Protein AF-A0A058ZVI4-F1 (afdb_monomer)

Structure (mmCIF, N/CA/C/O backbone):
data_AF-A0A058ZVI4-F1
#
_entry.id   AF-A0A058ZVI4-F1
#
loop_
_atom_site.group_PDB
_atom_site.id
_atom_site.type_symbol
_atom_site.label_atom_id
_atom_site.label_alt_id
_atom_site.label_comp_id
_atom_site.label_asym_id
_atom_site.label_entity_id
_atom_site.label_seq_id
_atom_site.pdbx_PDB_ins_code
_atom_site.Cartn_x
_atom_site.Cartn_y
_atom_site.Cartn_z
_atom_site.occupancy
_atom_site.B_iso_or_equiv
_atom_site.auth_seq_id
_atom_site.auth_comp_id
_atom_site.auth_asym_id
_atom_site.auth_atom_id
_atom_site.pdbx_PDB_model_num
ATOM 1 N N . MET A 1 1 ? 33.088 7.741 40.196 1.00 39.22 1 MET A N 1
ATOM 2 C CA . MET A 1 1 ? 31.764 7.550 40.827 1.00 39.22 1 MET A CA 1
ATOM 3 C C . MET A 1 1 ? 30.792 8.451 40.077 1.00 39.22 1 MET A C 1
ATOM 5 O O . MET A 1 1 ? 30.882 9.663 40.206 1.00 39.22 1 MET A O 1
ATOM 9 N N . ARG A 1 2 ? 30.024 7.884 39.138 1.00 49.28 2 ARG A N 1
ATOM 10 C CA . ARG A 1 2 ? 29.161 8.634 38.211 1.00 49.28 2 ARG A CA 1
ATOM 11 C C . ARG A 1 2 ? 27.837 8.953 38.908 1.00 49.28 2 ARG A C 1
ATOM 13 O O . ARG A 1 2 ? 27.132 8.035 39.312 1.00 49.28 2 ARG A O 1
ATOM 20 N N . PHE A 1 3 ? 27.565 10.244 39.071 1.00 47.72 3 PHE A N 1
ATOM 21 C CA . PHE A 1 3 ? 26.339 10.792 39.643 1.00 47.72 3 PHE A CA 1
ATOM 22 C C . PHE A 1 3 ? 25.110 10.356 38.832 1.00 47.72 3 PHE A C 1
ATOM 24 O O . PHE A 1 3 ? 25.103 10.447 37.605 1.00 47.72 3 PHE A O 1
ATOM 31 N N . GLY A 1 4 ? 24.102 9.846 39.542 1.00 47.41 4 GLY A N 1
ATOM 32 C CA . GLY A 1 4 ? 22.854 9.335 38.990 1.00 47.41 4 GLY A CA 1
ATOM 33 C C . GLY A 1 4 ? 22.025 10.418 38.305 1.00 47.41 4 GLY A C 1
ATOM 34 O O . GLY A 1 4 ? 21.763 11.474 38.876 1.00 47.41 4 GLY A O 1
ATOM 35 N N . SER A 1 5 ? 21.592 10.121 37.080 1.00 52.34 5 SER A N 1
ATOM 36 C CA . SER A 1 5 ? 20.546 10.864 36.385 1.00 52.34 5 SER A CA 1
ATOM 37 C C . SER A 1 5 ? 19.195 10.245 36.745 1.00 52.34 5 SER A C 1
ATOM 39 O O . SER A 1 5 ? 18.907 9.092 36.425 1.00 52.34 5 SER A O 1
ATOM 41 N N . LEU A 1 6 ? 18.409 11.019 37.489 1.00 52.84 6 LEU A N 1
ATOM 42 C CA . LEU A 1 6 ? 17.075 10.727 38.003 1.00 52.84 6 LEU A CA 1
ATOM 43 C C . LEU A 1 6 ? 16.010 10.821 36.899 1.00 52.84 6 LEU A C 1
ATOM 45 O O . LEU A 1 6 ? 15.159 11.705 36.920 1.00 52.84 6 LEU A O 1
ATOM 49 N N . ILE A 1 7 ?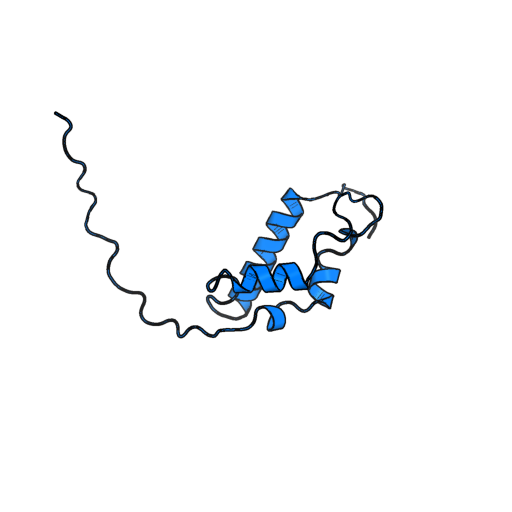 16.024 9.881 35.956 1.00 57.47 7 ILE A N 1
ATOM 50 C CA . ILE A 1 7 ? 14.890 9.649 35.053 1.00 57.47 7 ILE A CA 1
ATOM 51 C C . ILE A 1 7 ? 14.214 8.317 35.422 1.00 57.47 7 ILE A C 1
ATOM 53 O O . ILE A 1 7 ? 14.422 7.3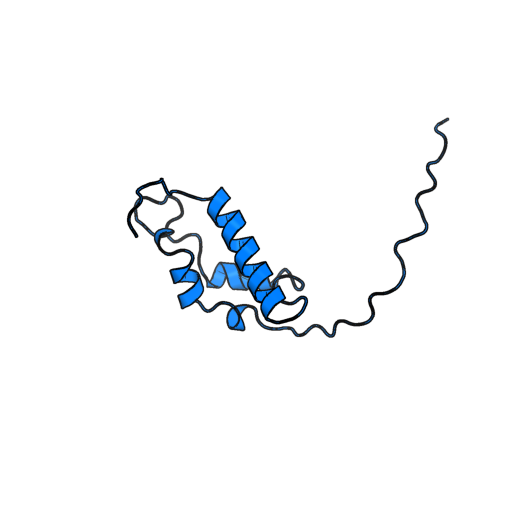19 34.734 1.00 57.47 7 ILE A O 1
ATOM 57 N N . PRO A 1 8 ? 13.423 8.253 36.513 1.00 50.09 8 PRO A N 1
ATOM 58 C CA . PRO A 1 8 ? 12.392 7.224 36.552 1.00 50.09 8 PRO A CA 1
ATOM 59 C C . PRO A 1 8 ? 11.107 7.726 37.227 1.00 50.09 8 PRO A C 1
ATOM 61 O O . PRO A 1 8 ? 10.855 7.325 38.355 1.00 50.09 8 PRO A O 1
ATOM 64 N N . LEU A 1 9 ? 10.287 8.593 36.604 1.00 53.06 9 LEU A N 1
ATOM 65 C CA . LEU A 1 9 ? 8.926 8.829 37.138 1.00 53.06 9 LEU A CA 1
ATOM 66 C C . LEU A 1 9 ? 7.906 9.566 36.242 1.00 53.06 9 LEU A C 1
ATOM 68 O O . LEU A 1 9 ? 7.160 10.393 36.757 1.00 53.06 9 LEU A O 1
ATOM 72 N N . LEU A 1 10 ? 7.803 9.311 34.931 1.00 50.94 10 LEU A N 1
ATOM 73 C CA . LEU A 1 10 ? 6.679 9.910 34.181 1.00 50.94 10 LEU A CA 1
ATOM 74 C C . LEU A 1 10 ? 6.247 9.169 32.909 1.00 50.94 10 LEU A C 1
ATOM 76 O O . LEU A 1 10 ? 6.130 9.795 31.868 1.00 50.94 10 LEU A O 1
ATOM 80 N N . LEU A 1 11 ? 5.998 7.858 32.958 1.00 49.81 11 LEU A N 1
ATOM 81 C CA . LEU A 1 11 ? 5.367 7.142 31.828 1.00 49.81 11 LEU A CA 1
ATOM 82 C C . LEU A 1 11 ? 4.486 5.961 32.290 1.00 49.81 11 LEU A C 1
ATOM 84 O O . LEU A 1 11 ? 4.468 4.893 31.689 1.00 49.81 11 LEU A O 1
ATOM 88 N N . LEU A 1 12 ? 3.733 6.153 33.377 1.00 56.47 12 LEU A N 1
ATOM 89 C CA . LEU A 1 12 ? 2.623 5.273 33.762 1.00 56.47 12 LEU A CA 1
ATOM 90 C C . LEU A 1 12 ? 1.438 6.119 34.241 1.00 56.47 12 LEU A C 1
ATOM 92 O O . LEU A 1 12 ? 1.301 6.371 35.432 1.00 56.47 12 LEU A O 1
ATOM 96 N N . ALA A 1 13 ? 0.609 6.578 33.301 1.00 48.31 13 ALA A N 1
ATOM 97 C CA . ALA A 1 13 ? -0.847 6.683 33.443 1.00 48.31 13 ALA A CA 1
ATOM 98 C C . ALA A 1 13 ? -1.464 7.316 32.186 1.00 48.31 13 ALA A C 1
ATOM 100 O O . ALA A 1 13 ? -0.936 8.275 31.633 1.00 48.31 13 ALA A O 1
ATOM 101 N N . SER A 1 14 ? -2.641 6.812 31.812 1.00 52.09 14 SER A N 1
ATOM 102 C CA . SER A 1 14 ? -3.620 7.402 30.887 1.00 52.09 14 SER A CA 1
ATOM 103 C C . SER A 1 14 ? -3.282 7.456 29.391 1.00 52.09 14 SER A C 1
ATOM 105 O O . SER A 1 14 ? -3.044 8.518 28.837 1.00 52.09 14 SER A O 1
ATOM 107 N N . VAL A 1 15 ? -3.511 6.335 28.701 1.00 49.88 15 VAL A N 1
ATOM 108 C CA . VAL A 1 15 ? -4.614 6.325 27.724 1.00 49.88 15 VAL A CA 1
ATOM 109 C C . VAL A 1 15 ? -5.502 5.112 27.992 1.00 49.88 15 VAL A C 1
ATOM 111 O O . VAL A 1 15 ? -5.126 3.961 27.784 1.00 49.88 15 VAL A O 1
ATOM 114 N N . LEU A 1 16 ? -6.673 5.397 28.560 1.00 51.62 16 LEU A N 1
ATOM 115 C CA . LEU A 1 16 ? -7.780 4.463 28.689 1.00 51.62 16 LEU A CA 1
ATOM 116 C C . LEU A 1 16 ? -8.199 4.004 27.290 1.00 51.62 16 LEU A C 1
ATOM 118 O O . LEU A 1 16 ? -8.429 4.837 26.420 1.00 51.62 16 LEU A O 1
ATOM 122 N N . GLY A 1 17 ? -8.330 2.687 27.131 1.00 48.06 17 GLY A N 1
ATOM 123 C CA . GLY A 1 17 ? -9.234 2.020 26.196 1.00 48.06 17 GLY A CA 1
ATOM 124 C C . GLY A 1 17 ? -9.580 2.768 24.912 1.00 48.06 17 GLY A C 1
ATOM 125 O O . GLY A 1 17 ? -10.717 3.202 24.744 1.00 48.06 17 GLY A O 1
ATOM 126 N N . ALA A 1 18 ? -8.658 2.790 23.952 1.00 50.34 18 ALA A N 1
ATOM 127 C CA . ALA A 1 18 ? -9.097 2.657 22.574 1.00 50.34 18 ALA A CA 1
ATOM 128 C C . ALA A 1 18 ? -9.537 1.197 22.434 1.00 50.34 18 ALA A C 1
ATOM 130 O O . ALA A 1 18 ? -8.703 0.293 22.390 1.00 50.34 18 ALA A O 1
ATOM 131 N N . ALA A 1 19 ? -10.850 0.954 22.469 1.00 45.47 19 ALA A N 1
ATOM 132 C CA . ALA A 1 19 ? -11.395 -0.298 21.974 1.00 45.47 19 ALA A CA 1
ATOM 133 C C . ALA A 1 19 ? -10.771 -0.509 20.595 1.00 45.47 19 ALA A C 1
ATOM 135 O O . ALA A 1 19 ? -10.979 0.315 19.702 1.00 45.47 19 ALA A O 1
ATOM 136 N N . ALA A 1 20 ? -9.934 -1.538 20.472 1.00 46.25 20 ALA A N 1
ATOM 137 C CA . ALA A 1 20 ? -9.336 -1.919 19.213 1.00 46.25 20 ALA A CA 1
ATOM 138 C C . ALA A 1 20 ? -10.492 -2.258 18.274 1.00 46.25 20 ALA A C 1
ATOM 140 O O . ALA A 1 20 ? -11.018 -3.369 18.278 1.00 46.25 20 ALA A O 1
ATOM 141 N N . GLN A 1 21 ? -10.929 -1.274 17.491 1.00 47.94 21 GLN A N 1
ATOM 142 C CA . GLN A 1 21 ? -11.552 -1.573 16.227 1.00 47.94 21 GLN A CA 1
ATOM 143 C C . GLN A 1 21 ? -10.440 -2.258 15.453 1.00 47.94 21 GLN A C 1
ATOM 145 O O . GLN A 1 21 ? -9.530 -1.603 14.948 1.00 47.94 21 GLN A O 1
ATOM 150 N N . SER A 1 22 ? -10.487 -3.588 15.402 1.00 51.22 22 SER A N 1
ATOM 151 C CA . SER A 1 22 ? -9.831 -4.366 14.361 1.00 51.22 22 SER A CA 1
ATOM 152 C C . SER A 1 22 ? -10.496 -3.984 13.037 1.00 51.22 22 SER A C 1
ATOM 154 O O . SER A 1 22 ? -11.276 -4.737 12.458 1.00 51.22 22 SER A O 1
ATOM 156 N N . GLY A 1 23 ? -10.304 -2.733 12.633 1.00 59.44 23 GLY A N 1
ATOM 157 C CA . GLY A 1 23 ? -10.707 -2.221 11.353 1.00 59.44 23 GLY A CA 1
ATOM 158 C C . GLY A 1 23 ? -9.714 -2.803 10.378 1.00 59.44 23 GLY A C 1
ATOM 159 O O . GLY A 1 23 ? -8.582 -2.333 10.307 1.00 59.44 23 GLY A O 1
ATOM 160 N N . ASP A 1 24 ? -10.140 -3.857 9.699 1.00 77.00 24 ASP A N 1
ATOM 161 C CA . ASP A 1 24 ? -9.351 -4.524 8.680 1.00 77.00 24 ASP A CA 1
ATOM 162 C C . ASP A 1 24 ? -8.812 -3.483 7.691 1.00 77.00 24 ASP A C 1
ATOM 164 O O . ASP A 1 24 ? -9.584 -2.720 7.102 1.00 77.00 24 ASP A O 1
ATOM 168 N N . ILE A 1 25 ? -7.488 -3.409 7.545 1.00 88.81 25 ILE A N 1
ATOM 169 C CA . ILE A 1 25 ? -6.827 -2.450 6.651 1.00 88.81 25 ILE A CA 1
ATOM 170 C C . ILE A 1 25 ? -7.340 -2.603 5.215 1.00 88.81 25 ILE A C 1
ATOM 172 O O . ILE A 1 25 ? -7.443 -1.604 4.502 1.00 88.81 25 ILE A O 1
ATOM 176 N N . GLY A 1 26 ? -7.753 -3.814 4.822 1.00 88.56 26 GLY A N 1
ATOM 177 C CA . GLY A 1 26 ? -8.355 -4.077 3.515 1.00 88.56 26 GLY A CA 1
ATOM 178 C C . GLY A 1 26 ? -9.624 -3.261 3.235 1.00 88.56 26 GLY A C 1
ATOM 179 O O . GLY A 1 26 ? -9.916 -2.953 2.083 1.00 88.56 26 GLY A O 1
ATOM 180 N N . SER A 1 27 ? -10.343 -2.817 4.274 1.00 91.31 27 SER A N 1
ATOM 181 C CA . SER A 1 27 ? -11.503 -1.921 4.131 1.00 91.31 27 SER A CA 1
ATOM 182 C C . SER A 1 27 ? -11.134 -0.463 3.823 1.00 91.31 27 SER A C 1
ATOM 184 O O . SER A 1 27 ? -11.976 0.299 3.348 1.00 91.31 27 SER A O 1
ATOM 186 N N . LEU A 1 28 ? -9.889 -0.057 4.095 1.00 94.88 28 LEU A N 1
ATOM 187 C CA . LEU A 1 28 ? -9.395 1.304 3.865 1.00 94.88 28 LEU A CA 1
ATOM 188 C C . LEU A 1 28 ? -8.630 1.443 2.550 1.00 94.88 28 LEU A C 1
ATOM 190 O O . LEU A 1 28 ? -8.653 2.517 1.949 1.00 94.88 28 LEU A O 1
ATOM 194 N N . ILE A 1 29 ? -7.955 0.375 2.127 1.00 96.31 29 ILE A N 1
ATOM 195 C CA . ILE A 1 29 ? -7.199 0.306 0.880 1.00 96.31 29 ILE A CA 1
ATOM 196 C C . ILE A 1 29 ? -7.531 -0.999 0.160 1.00 96.31 29 ILE A C 1
ATOM 198 O O . ILE A 1 29 ? -7.106 -2.083 0.560 1.00 96.31 29 ILE A O 1
ATOM 202 N N . SER A 1 30 ? -8.308 -0.888 -0.917 1.00 96.75 30 SER A N 1
ATOM 203 C CA . SER A 1 30 ? -8.603 -2.024 -1.787 1.00 96.75 30 SER A CA 1
ATOM 204 C C . SER A 1 30 ? -7.371 -2.414 -2.603 1.00 96.75 30 SER A C 1
ATOM 206 O O . SER A 1 30 ? -6.453 -1.614 -2.800 1.00 96.75 30 SER A O 1
ATOM 208 N N . GLN A 1 31 ? -7.369 -3.639 -3.126 1.00 97.19 31 GLN A N 1
ATOM 209 C CA . GLN A 1 31 ? -6.331 -4.093 -4.049 1.00 97.19 31 GLN A CA 1
ATOM 210 C C . GLN A 1 31 ? -6.237 -3.201 -5.295 1.00 97.19 31 GLN A C 1
ATOM 212 O O . GLN A 1 31 ? -5.132 -2.899 -5.742 1.00 97.19 31 GLN A O 1
ATOM 217 N N . ASP A 1 32 ? -7.375 -2.743 -5.823 1.00 97.94 32 ASP A N 1
ATOM 218 C CA . ASP A 1 32 ? -7.408 -1.831 -6.970 1.00 97.94 32 ASP A CA 1
ATOM 219 C C . ASP A 1 32 ? -6.743 -0.496 -6.638 1.00 97.94 32 ASP A C 1
ATOM 221 O O . ASP A 1 32 ? -5.870 -0.059 -7.381 1.00 97.94 32 ASP A O 1
ATOM 225 N N . LEU A 1 33 ? -7.060 0.100 -5.482 1.00 97.62 33 LEU A N 1
ATOM 226 C CA . LEU A 1 33 ? -6.429 1.346 -5.049 1.00 97.62 33 LEU A CA 1
ATOM 227 C C . LEU A 1 33 ? -4.930 1.158 -4.784 1.00 97.62 33 LEU A C 1
ATOM 229 O O . LEU A 1 33 ? -4.129 2.003 -5.161 1.00 97.62 33 LEU A O 1
ATOM 233 N N . PHE A 1 34 ? -4.522 0.039 -4.181 1.00 97.94 34 PHE A N 1
ATOM 234 C CA . PHE A 1 34 ? -3.106 -0.293 -4.006 1.00 97.94 34 PHE A CA 1
ATOM 235 C C . PHE A 1 34 ? -2.375 -0.393 -5.352 1.00 97.94 34 PHE A C 1
ATOM 237 O O . PHE A 1 34 ? -1.267 0.121 -5.506 1.00 97.94 34 PHE A O 1
ATOM 244 N N . ASN A 1 35 ? -3.001 -1.038 -6.340 1.00 97.31 35 ASN A N 1
ATOM 245 C CA . ASN A 1 35 ? -2.451 -1.151 -7.683 1.00 97.31 35 ASN A CA 1
ATOM 246 C C . ASN A 1 35 ? -2.407 0.194 -8.405 1.00 97.31 35 ASN A C 1
ATOM 248 O O . ASN A 1 35 ? -1.439 0.445 -9.109 1.00 97.31 35 ASN A O 1
ATOM 252 N N . GLU A 1 36 ? -3.407 1.049 -8.213 1.00 97.19 36 GLU A N 1
ATOM 253 C CA . GLU A 1 36 ? -3.450 2.397 -8.776 1.00 97.19 36 GLU A CA 1
ATOM 254 C C . GLU A 1 36 ? -2.367 3.295 -8.163 1.00 97.19 36 GLU A C 1
ATOM 256 O O . GLU A 1 36 ? -1.614 3.938 -8.889 1.00 97.19 36 GLU A O 1
ATOM 261 N N . MET A 1 37 ? -2.214 3.277 -6.835 1.00 96.19 37 MET A N 1
ATOM 262 C CA . MET A 1 37 ? -1.181 4.050 -6.135 1.00 96.19 37 MET A CA 1
ATOM 263 C C . MET A 1 37 ? 0.240 3.594 -6.493 1.00 96.19 37 MET A C 1
ATOM 265 O O . MET A 1 37 ? 1.159 4.409 -6.495 1.00 96.19 37 MET A O 1
ATOM 269 N N . LEU A 1 38 ? 0.433 2.306 -6.803 1.00 96.12 38 LEU A N 1
ATOM 270 C CA . LEU A 1 38 ? 1.727 1.715 -7.158 1.00 96.12 38 LEU A CA 1
ATOM 271 C C . LEU A 1 38 ? 1.712 1.121 -8.578 1.00 96.12 38 LEU A C 1
ATOM 273 O O . LEU A 1 38 ? 2.145 -0.021 -8.790 1.00 96.12 38 LEU A O 1
ATOM 277 N N . LYS A 1 39 ? 1.195 1.899 -9.535 1.00 96.19 39 LYS A N 1
ATOM 278 C CA . LYS A 1 39 ? 0.907 1.496 -10.922 1.00 96.19 39 LYS A CA 1
ATOM 279 C C . LYS A 1 39 ? 2.091 0.850 -11.642 1.00 96.19 39 LYS A C 1
ATOM 281 O O . LYS A 1 39 ? 1.965 -0.254 -12.162 1.00 96.19 39 LYS A O 1
ATOM 286 N N . HIS A 1 40 ? 3.253 1.495 -11.589 1.00 96.00 40 HIS A N 1
ATOM 287 C CA . HIS A 1 40 ? 4.448 1.111 -12.353 1.00 96.00 40 HIS A CA 1
ATOM 288 C C . HIS A 1 40 ? 5.366 0.112 -11.651 1.00 96.00 40 HIS A C 1
ATOM 290 O O . HIS A 1 40 ? 6.400 -0.273 -12.191 1.00 96.00 40 HIS A O 1
ATOM 296 N N . ARG A 1 41 ? 5.030 -0.339 -10.435 1.00 95.88 41 ARG A N 1
ATOM 297 C CA . ARG A 1 41 ? 5.945 -1.185 -9.642 1.00 95.88 41 ARG A CA 1
ATOM 298 C C . ARG A 1 41 ? 6.277 -2.527 -10.311 1.00 95.88 41 ARG A C 1
ATOM 300 O O . ARG A 1 41 ? 7.283 -3.145 -9.974 1.00 95.88 41 ARG A O 1
ATOM 307 N N . ASN A 1 42 ? 5.403 -2.982 -11.212 1.00 96.06 42 ASN A N 1
ATOM 308 C CA . ASN A 1 42 ? 5.506 -4.251 -11.932 1.00 96.06 42 ASN A CA 1
ATOM 309 C C . ASN A 1 42 ? 5.904 -4.068 -13.405 1.00 96.06 42 ASN A C 1
ATOM 311 O O . ASN A 1 42 ? 5.783 -5.004 -14.199 1.00 96.06 42 ASN A O 1
ATOM 315 N N . ASP A 1 43 ? 6.382 -2.885 -13.791 1.00 94.50 43 ASP A N 1
ATOM 316 C CA . ASP A 1 43 ? 6.917 -2.685 -15.133 1.00 94.50 43 ASP A CA 1
ATOM 317 C C . ASP A 1 43 ? 8.191 -3.526 -15.311 1.00 94.50 43 ASP A C 1
ATOM 319 O O . ASP A 1 43 ? 8.960 -3.750 -14.374 1.00 94.50 43 ASP A O 1
ATOM 323 N N . GLY A 1 44 ? 8.435 -4.025 -16.527 1.00 91.94 44 GLY A N 1
ATOM 324 C CA . GLY A 1 44 ? 9.550 -4.943 -16.810 1.00 91.94 44 GLY A CA 1
ATOM 325 C C . GLY A 1 44 ? 10.942 -4.365 -16.521 1.00 91.94 44 GLY A C 1
ATOM 326 O O . GLY A 1 44 ? 11.894 -5.116 -16.328 1.00 91.94 44 GLY A O 1
ATOM 327 N N . SER A 1 45 ? 11.060 -3.039 -16.467 1.00 90.38 45 SER A N 1
ATOM 328 C CA . SER A 1 45 ? 12.279 -2.314 -16.101 1.00 90.38 45 SER A CA 1
ATOM 329 C C . SER A 1 45 ? 12.533 -2.248 -14.591 1.00 90.38 45 SER A C 1
ATOM 331 O O . SER A 1 45 ? 13.638 -1.894 -14.182 1.00 90.38 45 SER A O 1
ATOM 333 N N . CYS A 1 46 ? 11.543 -2.571 -13.754 1.00 92.31 46 CYS A N 1
ATOM 334 C CA . CYS A 1 46 ? 11.682 -2.539 -12.304 1.00 92.31 46 CYS A CA 1
ATOM 335 C C . CYS A 1 46 ? 12.276 -3.862 -11.788 1.00 92.31 46 CYS A C 1
ATOM 337 O O . CYS A 1 46 ? 11.674 -4.919 -11.978 1.00 92.31 46 CYS A O 1
ATOM 339 N N . PRO A 1 47 ? 13.406 -3.843 -11.055 1.00 92.81 47 PRO A N 1
ATOM 340 C CA . PRO A 1 47 ? 13.983 -5.065 -10.487 1.00 92.81 47 PRO A CA 1
ATOM 341 C C . PRO A 1 47 ? 13.076 -5.719 -9.430 1.00 92.81 47 PRO A C 1
ATOM 343 O O . PRO A 1 47 ? 13.196 -6.912 -9.173 1.00 92.81 47 PRO A O 1
ATOM 346 N N . GLY A 1 48 ? 12.160 -4.948 -8.830 1.00 91.69 48 GLY A N 1
ATOM 347 C CA . GLY A 1 48 ? 11.153 -5.422 -7.877 1.00 91.69 48 GLY A CA 1
ATOM 348 C C . GLY A 1 48 ? 9.848 -5.919 -8.510 1.00 91.69 48 GLY A C 1
ATOM 349 O O . GLY A 1 48 ? 8.863 -6.076 -7.789 1.00 91.69 48 GLY A O 1
ATOM 350 N N . ASN A 1 49 ? 9.806 -6.135 -9.828 1.00 94.56 49 ASN A N 1
ATOM 351 C CA . ASN A 1 49 ? 8.601 -6.580 -10.523 1.00 94.56 49 ASN A CA 1
ATOM 352 C C . ASN A 1 49 ? 8.050 -7.885 -9.917 1.00 94.56 49 ASN A C 1
ATOM 354 O O . ASN A 1 49 ? 8.749 -8.895 -9.836 1.00 94.56 49 ASN A O 1
ATOM 358 N N . GLY A 1 50 ? 6.794 -7.846 -9.468 1.00 94.75 50 GLY A N 1
ATOM 359 C CA . GLY A 1 50 ? 6.094 -8.969 -8.847 1.00 94.75 50 GLY A CA 1
ATOM 360 C C . GLY A 1 50 ? 6.423 -9.190 -7.368 1.00 94.75 50 GLY A C 1
ATOM 361 O O . GLY A 1 50 ? 5.802 -10.044 -6.740 1.00 94.75 50 GLY A O 1
ATOM 362 N N . PHE A 1 51 ? 7.353 -8.426 -6.786 1.00 97.12 51 PHE A N 1
ATOM 363 C CA . PHE A 1 51 ? 7.773 -8.597 -5.392 1.00 97.12 51 PHE A CA 1
ATOM 364 C C . PHE A 1 51 ? 6.779 -7.980 -4.396 1.00 97.12 51 PHE A C 1
ATOM 366 O O . PHE A 1 51 ? 6.424 -8.597 -3.394 1.00 97.12 51 PHE A O 1
ATOM 373 N N . TYR A 1 52 ? 6.293 -6.767 -4.676 1.00 96.25 52 TYR A N 1
ATOM 374 C CA . TYR A 1 52 ? 5.374 -6.041 -3.794 1.00 96.25 52 TYR A CA 1
ATOM 375 C C . TYR A 1 52 ? 3.910 -6.375 -4.121 1.00 96.25 52 TYR A C 1
ATOM 377 O O . TYR A 1 52 ? 3.264 -5.713 -4.943 1.00 96.25 52 TYR A O 1
ATOM 385 N N . THR A 1 53 ? 3.375 -7.421 -3.490 1.00 97.88 53 THR A N 1
ATOM 386 C CA . THR A 1 53 ? 1.977 -7.849 -3.665 1.00 97.88 53 THR A CA 1
ATOM 387 C C . THR A 1 53 ? 1.050 -7.237 -2.613 1.00 97.88 53 THR A C 1
ATOM 389 O O . THR A 1 53 ? 1.469 -6.913 -1.500 1.00 97.88 53 THR A O 1
ATOM 392 N N . TYR A 1 54 ? -0.231 -7.091 -2.963 1.00 97.75 54 TYR A N 1
ATOM 393 C CA . TYR A 1 54 ? -1.254 -6.614 -2.028 1.00 97.75 54 TYR A CA 1
ATOM 394 C C . TYR A 1 54 ? -1.409 -7.566 -0.834 1.00 97.75 54 TYR A C 1
ATOM 396 O O . TYR A 1 54 ? -1.411 -7.124 0.310 1.00 97.75 54 TYR A O 1
ATOM 404 N N . ASP A 1 55 ? -1.429 -8.876 -1.081 1.00 97.00 55 ASP A N 1
ATOM 405 C CA . ASP A 1 55 ? -1.560 -9.880 -0.021 1.00 97.00 55 ASP A CA 1
ATOM 406 C C . ASP A 1 55 ? -0.391 -9.831 0.970 1.00 97.00 55 ASP A C 1
ATOM 408 O O . ASP A 1 55 ? -0.596 -9.953 2.180 1.00 97.00 55 ASP A O 1
ATOM 412 N N . ALA A 1 56 ? 0.834 -9.599 0.480 1.00 97.56 56 ALA A N 1
ATOM 413 C CA . ALA A 1 56 ? 2.001 -9.417 1.339 1.00 97.56 56 ALA A CA 1
ATOM 414 C C . ALA A 1 56 ? 1.877 -8.145 2.188 1.00 97.56 56 ALA A C 1
ATOM 416 O O . ALA A 1 56 ? 2.186 -8.177 3.379 1.00 97.56 56 ALA A O 1
ATOM 417 N N . PHE A 1 57 ? 1.378 -7.050 1.605 1.00 97.19 57 PHE A N 1
ATOM 418 C CA . PHE A 1 57 ? 1.094 -5.818 2.339 1.00 97.19 57 PHE A CA 1
ATOM 419 C C . PHE A 1 57 ? 0.050 -6.038 3.446 1.00 97.19 57 PHE A C 1
ATOM 421 O O . PHE A 1 57 ? 0.313 -5.683 4.593 1.00 97.19 57 PHE A O 1
ATOM 428 N N . ILE A 1 58 ? -1.087 -6.678 3.147 1.00 95.75 58 ILE A N 1
ATOM 429 C CA . ILE A 1 58 ? -2.135 -6.968 4.140 1.0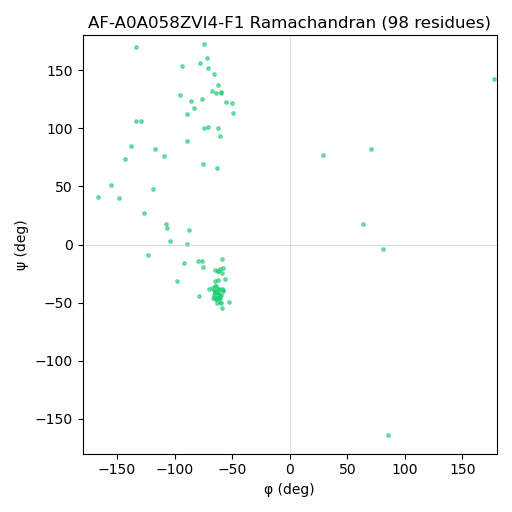0 95.75 58 ILE A CA 1
ATOM 430 C C . ILE A 1 58 ? -1.614 -7.891 5.248 1.00 95.75 58 ILE A C 1
ATOM 432 O O . ILE A 1 58 ? -1.801 -7.600 6.429 1.00 95.75 58 ILE A O 1
ATOM 436 N N . THR A 1 59 ? -0.906 -8.962 4.886 1.00 95.69 59 THR A N 1
ATOM 437 C CA . THR A 1 59 ? -0.322 -9.909 5.851 1.00 95.69 59 THR A CA 1
ATOM 438 C C . THR A 1 59 ? 0.673 -9.213 6.785 1.00 95.69 59 THR A C 1
ATOM 440 O O . THR A 1 59 ? 0.647 -9.417 8.001 1.00 95.69 59 THR A O 1
ATOM 443 N N . ALA A 1 60 ? 1.539 -8.352 6.239 1.00 95.69 60 ALA A N 1
ATOM 444 C CA . ALA A 1 60 ? 2.481 -7.579 7.040 1.00 95.69 60 ALA A CA 1
ATOM 445 C C . ALA A 1 60 ? 1.748 -6.592 7.957 1.00 95.69 60 ALA A C 1
ATOM 447 O O . ALA A 1 60 ? 2.027 -6.548 9.152 1.00 95.69 60 ALA A O 1
ATOM 448 N N . ALA A 1 61 ? 0.770 -5.855 7.429 1.00 94.56 61 ALA A N 1
ATOM 449 C CA . ALA A 1 61 ? -0.015 -4.880 8.177 1.00 94.56 61 ALA A CA 1
ATOM 450 C C . ALA A 1 61 ? -0.746 -5.501 9.381 1.00 94.56 61 ALA A C 1
ATOM 452 O O . ALA A 1 61 ? -0.740 -4.928 10.468 1.00 94.56 61 ALA A O 1
ATOM 453 N N . GLN A 1 62 ? -1.292 -6.711 9.228 1.00 91.50 62 GLN A N 1
ATOM 454 C CA . GLN A 1 62 ? -1.938 -7.458 10.316 1.00 91.50 62 GLN A CA 1
ATOM 455 C C . GLN A 1 62 ? -0.985 -7.801 11.474 1.00 91.50 62 GLN A C 1
ATOM 457 O O . GLN A 1 62 ? -1.436 -7.991 12.603 1.00 91.50 62 GLN A O 1
ATOM 462 N N . SER A 1 63 ? 0.328 -7.834 11.228 1.00 94.62 63 SER A N 1
ATOM 463 C CA . SER A 1 63 ? 1.334 -8.043 12.279 1.00 94.62 63 SER A CA 1
ATOM 464 C C . SER A 1 63 ? 1.573 -6.793 13.140 1.00 94.62 63 SER A C 1
ATOM 466 O O . SER A 1 63 ? 2.145 -6.896 14.225 1.00 94.62 63 SER A O 1
ATOM 468 N N . PHE A 1 64 ? 1.110 -5.616 12.702 1.00 93.38 64 PHE A N 1
ATOM 469 C CA . PHE A 1 64 ? 1.261 -4.341 13.405 1.00 93.38 64 PHE A CA 1
ATOM 470 C C . PHE A 1 64 ? -0.109 -3.779 13.784 1.00 93.38 64 PHE A C 1
ATOM 472 O O . PHE A 1 64 ? -0.637 -2.892 13.125 1.00 93.38 64 PHE A O 1
ATOM 479 N N . GLY A 1 65 ? -0.682 -4.257 14.892 1.00 89.56 65 GLY A N 1
ATOM 480 C CA . GLY A 1 65 ? -2.065 -3.940 15.280 1.00 89.56 65 GLY A CA 1
ATOM 481 C C . GLY A 1 65 ? -2.412 -2.454 15.480 1.00 89.56 65 GLY A C 1
ATOM 482 O O . GLY A 1 65 ? -3.594 -2.136 15.569 1.00 89.56 65 GLY A O 1
ATOM 483 N N . GLY A 1 66 ? -1.424 -1.552 15.555 1.00 91.38 66 GLY A N 1
ATOM 484 C CA . GLY A 1 66 ? -1.633 -0.096 15.608 1.00 91.38 66 GLY A CA 1
ATOM 485 C C . GLY A 1 66 ? -1.632 0.611 14.245 1.00 91.38 66 GLY A C 1
ATOM 486 O O . GLY A 1 66 ? -2.092 1.750 14.165 1.00 91.38 66 GLY A O 1
ATOM 487 N N . PHE A 1 67 ? -1.128 -0.047 13.197 1.00 94.69 67 PHE A N 1
ATOM 488 C CA . PHE A 1 67 ? -1.018 0.516 11.855 1.00 94.69 67 PHE A CA 1
ATOM 489 C C . PHE A 1 67 ? -2.384 0.524 11.168 1.00 94.69 67 PHE A C 1
ATOM 491 O O . PHE A 1 67 ? -3.043 -0.510 11.079 1.00 94.69 67 PHE A O 1
ATOM 498 N N . GLY A 1 68 ? -2.829 1.688 10.692 1.00 92.56 68 GLY A N 1
ATOM 499 C CA . GLY A 1 68 ? -4.092 1.845 9.967 1.00 92.56 68 GLY A CA 1
ATOM 500 C C . GLY A 1 68 ? -5.336 1.515 10.798 1.00 92.56 68 GLY A C 1
ATOM 501 O O . GLY A 1 68 ? -6.416 1.307 10.238 1.00 92.56 68 GLY A O 1
ATOM 502 N N . THR A 1 69 ? -5.217 1.479 12.126 1.00 92.44 69 THR A N 1
ATOM 503 C CA . THR A 1 69 ? -6.299 1.198 13.091 1.00 92.44 69 THR A CA 1
ATOM 504 C C . THR A 1 69 ? -6.486 2.323 14.113 1.00 92.44 69 THR A C 1
ATOM 506 O O . THR A 1 69 ? -7.474 2.326 14.848 1.00 92.44 69 THR A O 1
ATOM 509 N N . THR A 1 70 ? -5.580 3.306 14.143 1.00 89.62 70 THR A N 1
ATOM 510 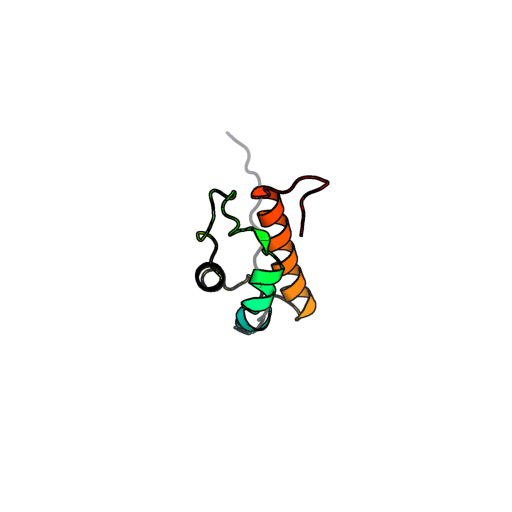C CA . THR A 1 70 ? -5.556 4.373 15.150 1.00 89.62 70 THR A CA 1
ATOM 511 C C . THR A 1 70 ? -6.268 5.640 14.667 1.00 89.62 70 THR A C 1
ATOM 513 O O . THR A 1 70 ? -5.948 6.185 13.613 1.00 89.62 70 THR A O 1
ATOM 516 N N . GLY A 1 71 ? -7.196 6.159 15.475 1.00 93.06 71 GLY A N 1
ATOM 517 C CA . GLY A 1 71 ? -7.910 7.409 15.195 1.00 93.06 71 GLY A CA 1
ATOM 518 C C . GLY A 1 71 ? -9.146 7.235 14.308 1.00 93.06 71 GLY A C 1
ATOM 519 O O . GLY A 1 71 ? -9.682 6.136 14.157 1.00 93.06 71 GLY A O 1
ATOM 520 N N . ASP A 1 72 ? -9.635 8.346 13.756 1.00 94.62 72 ASP A N 1
ATOM 521 C CA . ASP A 1 72 ? -10.774 8.341 12.834 1.00 94.62 72 ASP A CA 1
ATOM 522 C C . ASP A 1 72 ? -10.397 7.816 11.435 1.00 94.62 72 ASP A C 1
ATOM 524 O O . ASP A 1 72 ? -9.235 7.543 11.125 1.00 94.62 72 ASP A O 1
ATOM 528 N N . THR A 1 73 ? -11.400 7.638 10.571 1.00 94.62 73 THR A N 1
ATOM 529 C CA . THR A 1 73 ? -11.196 7.066 9.228 1.00 94.62 73 THR A CA 1
ATOM 530 C C . THR A 1 73 ? -10.219 7.893 8.391 1.00 94.62 73 THR A C 1
ATOM 532 O O . THR A 1 73 ? -9.391 7.320 7.681 1.00 94.62 73 THR A O 1
ATOM 535 N N . ASP A 1 74 ? -10.275 9.221 8.489 1.00 96.06 74 ASP A N 1
ATOM 536 C CA . ASP A 1 74 ? -9.389 10.109 7.735 1.00 96.06 74 ASP A CA 1
ATOM 537 C C . ASP A 1 74 ? -7.948 10.024 8.241 1.00 96.06 74 ASP A C 1
ATOM 539 O O . ASP A 1 74 ? -7.012 10.000 7.441 1.00 96.06 74 ASP A O 1
ATOM 543 N N . THR A 1 75 ? -7.759 9.908 9.555 1.00 96.44 75 THR A N 1
ATOM 544 C CA . THR A 1 75 ? -6.453 9.694 10.186 1.00 96.44 75 THR A CA 1
ATOM 545 C C . THR A 1 75 ? -5.842 8.373 9.732 1.00 96.44 75 THR A C 1
ATOM 547 O O . THR A 1 75 ? -4.691 8.350 9.300 1.00 96.44 75 THR A O 1
ATOM 550 N N . ARG A 1 76 ? -6.626 7.291 9.730 1.00 96.12 76 ARG A N 1
ATOM 551 C CA . ARG A 1 76 ? -6.169 5.961 9.301 1.00 96.12 76 ARG A CA 1
ATOM 552 C C . ARG A 1 76 ? -5.811 5.930 7.812 1.00 96.12 76 ARG A C 1
ATOM 554 O O . ARG A 1 76 ? -4.775 5.391 7.435 1.00 96.12 76 ARG A O 1
ATOM 561 N N . LYS A 1 77 ? -6.620 6.565 6.953 1.00 96.19 77 LYS A N 1
ATOM 562 C CA . LYS A 1 77 ? -6.297 6.727 5.522 1.00 96.19 77 LYS A CA 1
ATOM 563 C C . LYS A 1 77 ? -5.030 7.552 5.318 1.00 96.19 77 LYS A C 1
ATOM 565 O O . LYS A 1 77 ? -4.210 7.210 4.470 1.00 96.19 77 LYS A O 1
ATOM 570 N N . ARG A 1 78 ? -4.850 8.621 6.099 1.00 97.81 78 ARG A N 1
ATOM 571 C CA . ARG A 1 78 ? -3.656 9.471 6.041 1.00 97.81 78 ARG A CA 1
ATOM 572 C C . ARG A 1 78 ? -2.402 8.724 6.480 1.00 97.81 78 ARG A C 1
ATOM 574 O O . ARG A 1 78 ? -1.368 8.911 5.855 1.00 97.81 78 ARG A O 1
ATOM 581 N N . GLU A 1 79 ? -2.489 7.878 7.503 1.00 97.69 79 GLU A N 1
ATOM 582 C CA . GLU A 1 79 ? -1.383 7.020 7.938 1.00 97.69 79 GLU A CA 1
ATOM 583 C C . GLU A 1 79 ? -0.939 6.071 6.816 1.00 97.69 79 GLU A C 1
ATOM 585 O O . GLU A 1 79 ? 0.240 6.047 6.468 1.00 97.69 79 GLU A O 1
ATOM 590 N N . ILE A 1 80 ? -1.885 5.359 6.191 1.00 97.19 80 ILE A N 1
ATOM 591 C CA . ILE A 1 80 ? -1.603 4.449 5.068 1.00 97.19 80 ILE A CA 1
ATOM 592 C C . ILE A 1 80 ? -0.998 5.222 3.889 1.00 97.19 80 ILE A C 1
ATOM 594 O O . ILE A 1 80 ? 0.018 4.807 3.334 1.00 97.19 80 ILE A O 1
ATOM 598 N N . ALA A 1 81 ? -1.580 6.370 3.531 1.00 97.56 81 ALA A N 1
ATOM 599 C CA . ALA A 1 81 ? -1.071 7.209 2.450 1.00 97.56 81 ALA A CA 1
ATOM 600 C C . ALA A 1 81 ? 0.342 7.737 2.744 1.00 97.56 81 ALA A C 1
ATOM 602 O O . ALA A 1 81 ? 1.192 7.728 1.859 1.00 97.56 81 ALA A O 1
ATOM 603 N N . ALA A 1 82 ? 0.616 8.161 3.981 1.00 98.19 82 ALA A N 1
ATOM 604 C CA . ALA A 1 82 ? 1.933 8.639 4.391 1.00 98.19 82 ALA A CA 1
ATOM 605 C C . ALA A 1 82 ? 2.980 7.520 4.353 1.00 98.19 82 ALA A C 1
ATOM 607 O O . ALA A 1 82 ? 4.079 7.737 3.843 1.00 98.19 82 ALA A O 1
ATOM 608 N N . PHE A 1 83 ? 2.629 6.327 4.841 1.00 97.94 83 PHE A N 1
ATOM 609 C CA . PHE A 1 83 ? 3.488 5.149 4.770 1.00 97.94 83 PHE A CA 1
ATOM 610 C C . PHE A 1 83 ? 3.839 4.817 3.319 1.00 97.94 83 PHE A C 1
ATOM 612 O O . PHE A 1 83 ? 5.018 4.792 2.971 1.00 97.94 83 PHE A O 1
ATOM 619 N N . LEU A 1 84 ? 2.825 4.652 2.462 1.00 97.69 84 LEU A N 1
ATOM 620 C CA . LEU A 1 84 ? 3.033 4.325 1.053 1.00 97.69 84 LEU A CA 1
ATOM 621 C C . LEU A 1 84 ? 3.818 5.415 0.324 1.00 97.69 84 LEU A C 1
ATOM 623 O O . LEU A 1 84 ? 4.678 5.085 -0.484 1.00 97.69 84 LEU A O 1
ATOM 627 N N . ALA A 1 85 ? 3.580 6.696 0.614 1.00 97.75 85 ALA A N 1
ATOM 628 C CA . ALA A 1 85 ? 4.321 7.794 0.001 1.00 97.75 85 ALA A CA 1
ATOM 629 C C . ALA A 1 85 ? 5.811 7.774 0.379 1.00 97.75 85 ALA A C 1
ATOM 631 O O . ALA A 1 85 ? 6.664 7.889 -0.500 1.00 97.75 85 ALA A O 1
ATOM 632 N N . GLN A 1 86 ? 6.133 7.594 1.664 1.00 97.56 86 GLN A N 1
ATOM 633 C CA . GLN A 1 86 ? 7.521 7.515 2.127 1.00 97.56 86 GLN A CA 1
ATOM 634 C C . GLN A 1 86 ? 8.236 6.305 1.524 1.00 97.56 86 GLN A C 1
ATOM 636 O O . GLN A 1 86 ? 9.291 6.458 0.917 1.00 97.56 86 GLN A O 1
ATOM 641 N N . THR A 1 87 ? 7.640 5.113 1.600 1.00 96.56 87 THR A N 1
ATOM 642 C CA . THR A 1 87 ? 8.264 3.910 1.031 1.00 96.56 87 THR A CA 1
ATOM 643 C C . THR A 1 87 ? 8.380 3.989 -0.487 1.00 96.56 87 THR A C 1
ATOM 645 O O . THR A 1 87 ? 9.379 3.539 -1.036 1.00 96.56 87 THR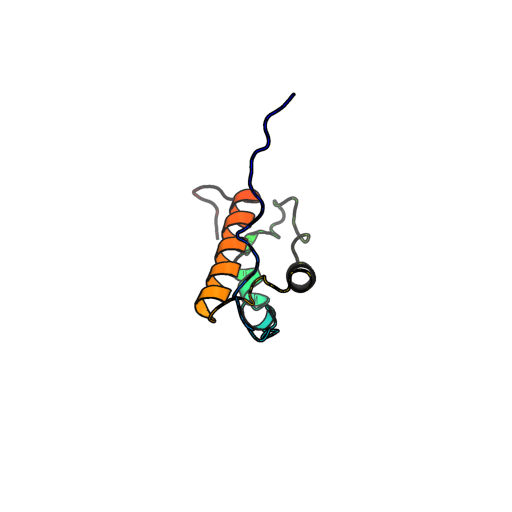 A O 1
ATOM 648 N N . SER A 1 88 ? 7.406 4.602 -1.170 1.00 96.00 88 SER A N 1
ATOM 649 C CA . SER A 1 88 ? 7.480 4.819 -2.621 1.00 96.00 88 SER A CA 1
ATOM 650 C C . SER A 1 88 ? 8.625 5.748 -2.996 1.00 96.00 88 SER A C 1
ATOM 652 O O . SER A 1 88 ? 9.251 5.529 -4.026 1.00 96.00 88 SER A O 1
ATOM 654 N N . HIS A 1 89 ? 8.925 6.761 -2.176 1.00 95.69 89 HIS A N 1
ATOM 655 C CA . HIS A 1 89 ? 10.093 7.605 -2.401 1.00 95.69 89 HIS A CA 1
ATOM 656 C C . HIS A 1 89 ? 11.393 6.802 -2.272 1.00 95.69 89 HIS A C 1
ATOM 658 O O . HIS A 1 89 ? 12.242 6.900 -3.158 1.00 95.69 89 HIS A O 1
ATOM 664 N N . GLU A 1 90 ? 11.527 5.985 -1.226 1.00 96.19 90 GLU A N 1
ATOM 665 C CA . GLU A 1 90 ? 12.718 5.154 -0.995 1.00 96.19 90 GLU A CA 1
ATOM 666 C C . GLU A 1 90 ? 12.949 4.122 -2.107 1.00 96.19 90 GLU A C 1
ATOM 668 O O . GLU A 1 90 ? 14.088 3.779 -2.421 1.00 96.19 90 GLU A O 1
ATOM 673 N N . THR A 1 91 ? 11.877 3.636 -2.737 1.00 95.12 91 THR A N 1
ATOM 674 C CA . THR A 1 91 ? 11.951 2.643 -3.817 1.00 95.12 91 THR A CA 1
ATOM 675 C C . THR A 1 91 ? 11.643 3.224 -5.196 1.00 95.12 91 THR A C 1
ATOM 677 O O . THR A 1 91 ? 11.300 2.470 -6.109 1.00 95.12 91 THR A O 1
ATOM 680 N N . THR A 1 92 ? 11.698 4.549 -5.368 1.00 92.75 92 THR A N 1
ATOM 681 C CA . THR A 1 92 ? 11.272 5.173 -6.627 1.00 92.75 92 THR A CA 1
ATOM 682 C C . THR A 1 92 ? 12.210 4.811 -7.777 1.00 92.75 92 THR A C 1
ATOM 684 O O . THR A 1 92 ? 13.431 4.910 -7.670 1.00 92.75 92 THR A O 1
ATOM 687 N N . GLY A 1 93 ? 11.622 4.410 -8.903 1.00 90.44 93 GLY A N 1
ATOM 688 C CA . GLY A 1 93 ? 12.302 4.316 -10.197 1.00 90.44 93 GLY A CA 1
ATOM 689 C C . GLY A 1 93 ? 11.940 5.461 -11.147 1.00 90.44 93 GLY A C 1
ATOM 690 O O . GLY A 1 93 ? 12.349 5.437 -12.305 1.00 90.44 93 GLY A O 1
ATOM 691 N 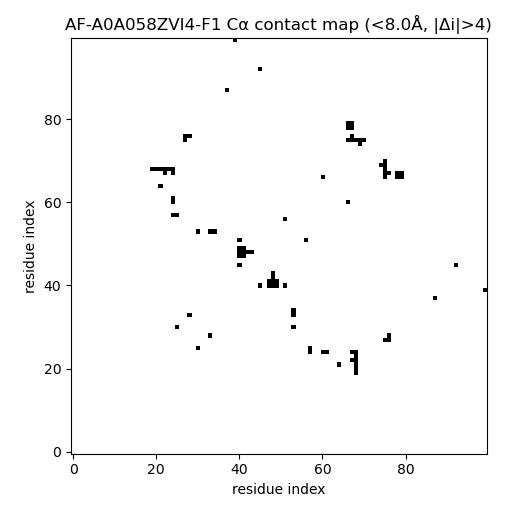N . GLY A 1 94 ? 11.131 6.424 -10.690 1.00 87.06 94 GLY A N 1
ATOM 692 C CA . GLY A 1 94 ? 10.600 7.506 -11.514 1.00 87.06 94 GLY A CA 1
ATOM 693 C C . GLY A 1 94 ? 11.612 8.622 -11.780 1.00 87.06 94 GLY A C 1
ATOM 694 O O . GLY A 1 94 ? 12.543 8.859 -11.012 1.00 87.06 94 GLY A O 1
ATOM 695 N N . TRP A 1 95 ? 11.391 9.350 -12.869 1.00 90.62 95 TRP A N 1
ATOM 696 C CA . TRP A 1 95 ? 12.122 10.562 -13.244 1.00 90.62 95 TRP A CA 1
ATOM 697 C C . TRP A 1 95 ? 11.126 11.652 -13.661 1.00 90.62 95 TRP A C 1
ATOM 699 O O . TRP A 1 95 ? 9.941 11.383 -13.835 1.00 90.62 95 TRP A O 1
ATOM 709 N N . ALA A 1 96 ? 11.593 12.892 -13.835 1.00 89.94 96 ALA A N 1
ATOM 710 C CA . ALA A 1 96 ? 10.727 14.068 -14.017 1.00 89.94 96 ALA A CA 1
ATOM 711 C C . ALA A 1 96 ? 9.758 14.007 -15.219 1.00 89.94 96 ALA A C 1
ATOM 713 O O . ALA A 1 96 ? 8.785 14.753 -15.254 1.00 89.94 96 ALA A O 1
ATOM 714 N N . SER A 1 97 ? 10.032 13.153 -16.203 1.00 90.38 97 SER A N 1
ATOM 715 C CA . SER A 1 97 ? 9.228 12.966 -17.416 1.00 90.38 97 SER A CA 1
ATOM 716 C C . SER A 1 97 ? 8.854 11.498 -17.640 1.00 90.38 97 SER A C 1
ATOM 718 O O . SER A 1 97 ? 8.718 11.062 -18.786 1.00 90.38 97 SER A O 1
ATOM 720 N N . ALA A 1 98 ? 8.767 10.711 -16.563 1.00 85.75 98 ALA A N 1
ATOM 721 C CA . ALA A 1 98 ? 8.308 9.333 -16.649 1.00 85.75 98 ALA A CA 1
ATOM 722 C C . ALA A 1 98 ? 6.856 9.292 -17.159 1.00 85.75 98 ALA A C 1
ATOM 724 O O . ALA A 1 98 ? 6.057 10.137 -16.753 1.00 85.75 98 ALA A O 1
ATOM 725 N N . PRO A 1 99 ? 6.526 8.372 -18.078 1.00 82.56 99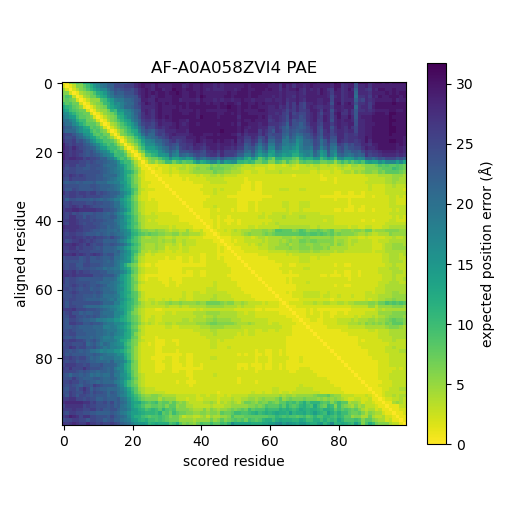 PRO A N 1
ATOM 726 C CA . PRO A 1 99 ? 5.156 8.192 -18.535 1.00 82.56 99 PRO A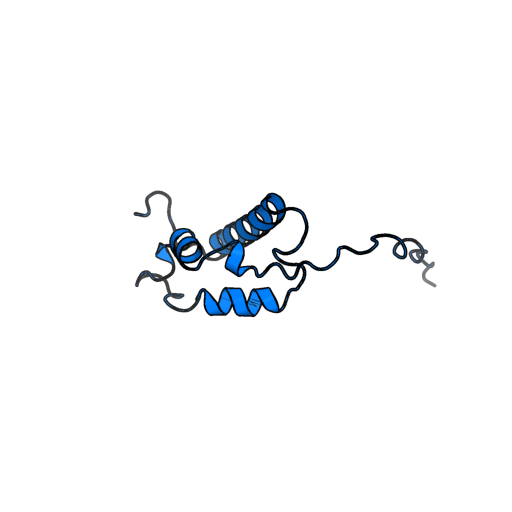 CA 1
ATOM 727 C C . PRO A 1 99 ? 4.285 7.567 -17.437 1.00 82.56 99 PRO A C 1
ATOM 729 O O . PRO A 1 99 ? 4.792 6.797 -16.620 1.00 82.56 99 PRO A O 1
ATOM 732 N N . ASP A 1 100 ? 2.988 7.879 -17.485 1.00 74.94 100 ASP A N 1
ATOM 733 C CA . ASP A 1 100 ? 1.935 7.191 -16.724 1.00 74.94 100 ASP A CA 1
ATOM 734 C C . ASP A 1 100 ? 1.516 5.868 -17.379 1.00 74.94 100 ASP A C 1
ATOM 736 O O . ASP A 1 100 ? 1.664 5.700 -18.611 1.00 74.94 100 ASP A O 1
#

Nearest PDB structures (foldseek):
  2dkv-assembly1_A  TM=9.762E-01  e=2.880E-06  Oryza sativa Japonica Group
  3cql-assembly2_B  TM=9.925E-01  e=3.922E-06  Carica papaya
  4j0l-assembly1_A  TM=9.911E-01  e=4.172E-06  Secale cereale
  2z39-assembly2_B  TM=9.939E-01  e=6.429E-06  Brassica juncea
  6lnr-assembly1_A  TM=8.078E-01  e=8.231E-06  Simarouba glauca

InterPro domains:
  IPR000726 Glycoside hydrolase, family 19, catalytic [PF00182] (28-100)
  IPR000726 Glycoside hydrolase, family 19, catalytic [PS00773] (46-68)
  IPR023346 Lysozyme-like domain superfamily [SSF53955] (24-99)

Solvent-accessible surface area (backbone atoms only — not comparable to full-atom values): 6610 Å² total; per-residue (Å²): 135,84,83,82,80,90,82,83,88,87,88,84,81,83,84,78,78,76,76,79,56,84,51,57,55,64,81,78,49,44,65,65,54,51,43,62,78,48,60,66,53,59,36,91,86,38,93,55,43,79,66,84,43,64,68,58,51,53,58,55,46,67,75,37,80,65,63,50,41,51,80,54,74,68,52,17,51,47,48,50,52,51,52,52,52,54,53,45,60,78,67,58,86,78,57,101,80,59,82,133

Organism: Eucalyptus grandis (NCBI:txid71139)

Sequence (100 aa):
MRFGSLIPLLLLASVLGAAAQSGDIGSLISQDLFNEMLKHRNDGSCPGNGFYTYDAFITAAQSFGGFGTTGDTDTRKREIAAFLAQTSHETTGGWASAPD

pLDDT: mean 83.98, std 18.9, range [39.22, 98.19]

Secondary structure (DSSP, 8-state):
-PPP----SSS-S-----------GGGTS-HHHHHHHTGGGGSTT-TTTTTS-HHHHHHHHHT-TTTTTSSSHHHHHHHHHHHHHHHHHHT----TT---

Foldseek 3Di:
DDDDDPPDDPDDDDDPDPPQPVPQVCVLAPQVNVCVLVVCCQPPPHPCHPVDHPVVVSVVQVVPSCQLRDDDSVVSNVSVVVVSVVVCVVRPPDDPPDDD

Radius of gyration: 19.48 Å; Cα contacts (8 Å, |Δi|>4): 47;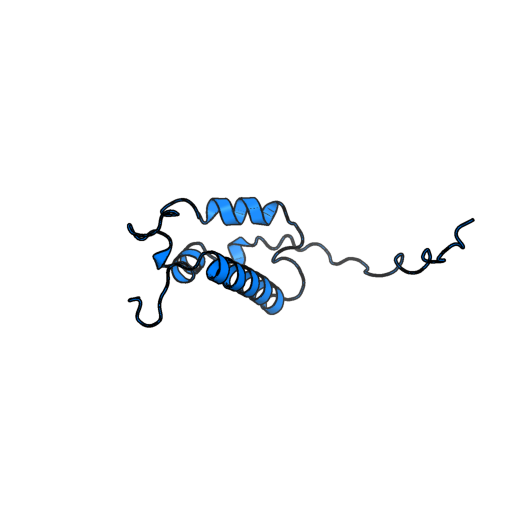 chains: 1; bounding box: 43×24×59 Å

Mean predicted aligned error: 10.73 Å